Protein AF-A0A536Z8P0-F1 (afdb_monomer_lite)

Foldseek 3Di:
DDDDQAFPDWDAQDWDDDPPDPQTDGGDTDGHHVPDDDDDDDDPRPHPVD

Secondary structure (DSSP, 8-state):
---PPPPSEEEEEEEEE-TTSS-EEEEEEEEE-TT-------STTSSTT-

Radius of gyration: 13.88 Å; chains: 1; bounding box: 39×20×33 Å

Sequence (50 aa):
MSSATMPAVALEHVSYRYPGTQAGVTDITLDIAPGELVVCLGPSGCGKTT

Structure (mmCIF, N/CA/C/O backbone):
data_AF-A0A536Z8P0-F1
#
_entry.id   AF-A0A536Z8P0-F1
#
loop_
_atom_site.group_PDB
_atom_site.id
_atom_site.type_symbol
_atom_site.label_atom_id
_atom_site.label_alt_id
_atom_site.label_comp_id
_atom_site.label_asym_id
_atom_site.label_entity_id
_atom_site.label_seq_id
_atom_site.pdbx_PDB_ins_code
_atom_site.Cartn_x
_atom_site.Cartn_y
_atom_site.Cartn_z
_atom_site.occupancy
_atom_site.B_iso_or_equiv
_atom_site.auth_seq_id
_atom_site.auth_comp_id
_atom_site.auth_asym_id
_atom_site.auth_atom_id
_atom_site.pdbx_PDB_model_num
ATOM 1 N N . MET A 1 1 ? -30.229 3.609 12.809 1.00 46.53 1 MET A N 1
ATOM 2 C CA . MET A 1 1 ? -29.284 3.905 11.711 1.00 46.53 1 MET A CA 1
ATOM 3 C C . MET A 1 1 ? -27.895 3.919 12.318 1.00 46.53 1 MET A C 1
ATOM 5 O O . MET A 1 1 ? -27.640 4.764 13.164 1.00 46.53 1 MET A O 1
ATOM 9 N N . SER A 1 2 ? -27.069 2.916 12.012 1.00 52.28 2 SER A N 1
ATOM 10 C CA . SER A 1 2 ? -25.707 2.822 12.551 1.00 52.28 2 SER A CA 1
ATOM 11 C C . SER A 1 2 ? -24.856 3.895 11.883 1.00 52.28 2 SER A C 1
ATOM 13 O O . SER A 1 2 ? -24.735 3.891 10.662 1.00 52.28 2 SER A O 1
ATOM 15 N N . SER A 1 3 ? -24.317 4.832 12.660 1.00 55.62 3 SER A N 1
ATOM 16 C CA . SER A 1 3 ? -23.305 5.765 12.166 1.00 55.62 3 SER A CA 1
ATOM 17 C C . SER A 1 3 ? -22.078 4.940 11.795 1.00 55.62 3 SER A C 1
ATOM 19 O O . SER A 1 3 ? -21.425 4.402 12.685 1.00 55.62 3 SER A O 1
ATOM 21 N N . ALA A 1 4 ? -21.795 4.776 10.503 1.00 66.88 4 ALA A N 1
ATOM 22 C CA . ALA A 1 4 ? -20.530 4.193 10.082 1.00 66.88 4 ALA A CA 1
ATOM 23 C C . ALA A 1 4 ? -19.416 5.142 10.538 1.00 66.88 4 ALA A C 1
ATOM 25 O O . ALA A 1 4 ? -19.426 6.328 10.204 1.00 66.88 4 ALA A O 1
ATOM 26 N N . THR A 1 5 ? -18.513 4.651 11.381 1.00 76.50 5 THR A N 1
ATOM 27 C CA . THR A 1 5 ? -17.327 5.405 11.785 1.00 76.50 5 THR A CA 1
ATOM 28 C C . THR A 1 5 ? -16.503 5.678 10.533 1.00 76.50 5 THR A C 1
ATOM 30 O O . THR A 1 5 ? -16.196 4.742 9.800 1.00 76.50 5 THR A O 1
ATOM 33 N N . MET A 1 6 ? -16.171 6.946 10.272 1.00 89.06 6 MET A N 1
ATOM 34 C CA . MET A 1 6 ? -15.301 7.286 9.145 1.00 89.06 6 MET A CA 1
ATOM 35 C C . MET A 1 6 ? -13.950 6.575 9.306 1.00 89.06 6 MET A C 1
ATOM 37 O O . MET A 1 6 ? -13.414 6.559 10.423 1.00 89.06 6 MET A O 1
ATOM 41 N N . PRO A 1 7 ? -13.399 5.991 8.230 1.00 95.12 7 PRO A N 1
ATOM 42 C CA . PRO A 1 7 ? -12.087 5.371 8.293 1.00 95.12 7 PRO A CA 1
ATOM 43 C C . PRO A 1 7 ? -11.017 6.424 8.602 1.00 95.12 7 PRO A C 1
ATOM 45 O O . PRO A 1 7 ? -11.109 7.580 8.187 1.00 95.12 7 PRO A O 1
ATOM 48 N N . ALA A 1 8 ? -9.990 6.021 9.348 1.00 96.06 8 ALA A N 1
ATOM 49 C CA . ALA A 1 8 ? -8.814 6.852 9.596 1.00 96.06 8 ALA A CA 1
ATOM 50 C C . ALA A 1 8 ? -7.888 6.899 8.370 1.00 96.06 8 ALA A C 1
ATOM 52 O O . ALA A 1 8 ? -7.189 7.889 8.159 1.00 96.06 8 ALA A O 1
ATOM 53 N N . VAL A 1 9 ? -7.893 5.833 7.564 1.00 97.00 9 VAL A N 1
ATOM 54 C CA . VAL A 1 9 ? -7.198 5.746 6.276 1.00 97.00 9 VAL A CA 1
ATOM 55 C C . VAL A 1 9 ? -8.165 5.156 5.257 1.00 97.00 9 VAL A C 1
ATOM 57 O O . VAL A 1 9 ? -8.736 4.101 5.520 1.00 97.00 9 VAL A O 1
ATOM 60 N N . ALA A 1 10 ? -8.317 5.821 4.113 1.00 97.06 10 ALA A N 1
ATOM 61 C CA . ALA A 1 10 ? -9.119 5.353 2.988 1.00 97.06 10 ALA A CA 1
ATOM 62 C C . ALA A 1 10 ? -8.292 5.419 1.699 1.00 97.06 10 ALA A C 1
ATOM 64 O O . ALA A 1 10 ? -7.703 6.456 1.377 1.00 97.06 10 ALA A O 1
ATOM 65 N N . LEU A 1 11 ? -8.245 4.305 0.974 1.00 97.56 11 LEU A N 1
ATOM 66 C CA . LEU A 1 11 ? -7.755 4.215 -0.396 1.00 97.56 11 LEU A CA 1
ATOM 67 C C . LEU A 1 11 ? -8.949 3.887 -1.289 1.00 97.56 11 LEU A C 1
ATOM 69 O O . LEU A 1 11 ? -9.607 2.872 -1.077 1.00 97.56 11 LEU A O 1
ATOM 73 N N . GLU A 1 12 ? -9.202 4.720 -2.294 1.00 97.75 12 GLU A N 1
ATOM 74 C CA . GLU A 1 12 ? -10.300 4.542 -3.246 1.00 97.75 12 GLU A CA 1
ATOM 75 C C . GLU A 1 12 ? -9.729 4.354 -4.655 1.00 97.75 12 GLU A C 1
ATOM 77 O O . GLU A 1 12 ? -9.172 5.292 -5.230 1.00 97.75 12 GLU A O 1
ATOM 82 N N . HIS A 1 13 ? -9.843 3.137 -5.203 1.00 98.31 13 HIS A N 1
ATOM 83 C CA . HIS A 1 13 ? -9.392 2.795 -6.563 1.00 98.31 13 HIS A CA 1
ATOM 84 C C . HIS A 1 13 ? -7.949 3.237 -6.885 1.00 98.31 13 HIS A C 1
ATOM 86 O O . HIS A 1 13 ? -7.621 3.680 -7.993 1.00 98.31 13 HIS A O 1
ATOM 92 N N . VAL A 1 14 ? -7.049 3.124 -5.905 1.00 97.94 14 VAL A N 1
ATOM 93 C CA . VAL A 1 14 ? -5.681 3.638 -6.015 1.00 97.94 14 VAL A CA 1
ATOM 94 C C . VAL A 1 14 ? -4.833 2.712 -6.878 1.00 97.94 14 VAL A C 1
ATOM 96 O O . VAL A 1 14 ? -4.709 1.517 -6.623 1.00 97.94 14 VAL A O 1
ATOM 99 N N . SER A 1 15 ? -4.195 3.285 -7.895 1.00 97.38 15 SER A N 1
ATOM 100 C CA . SER A 1 15 ? -3.217 2.593 -8.734 1.00 97.38 15 SER A CA 1
ATOM 101 C C . SER A 1 15 ? -1.906 3.364 -8.749 1.00 97.38 15 SER A C 1
ATOM 103 O O . SER A 1 15 ? -1.896 4.585 -8.902 1.00 97.38 15 SER A O 1
ATOM 105 N N . TYR A 1 16 ? -0.791 2.649 -8.643 1.00 96.88 16 TYR A N 1
ATOM 106 C 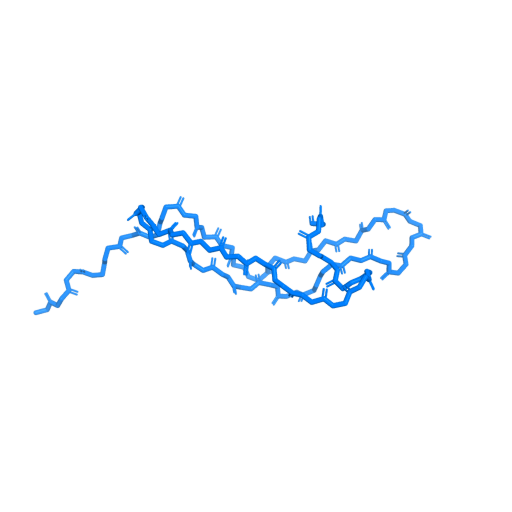CA . TYR A 1 16 ? 0.542 3.235 -8.722 1.00 96.88 16 TYR A CA 1
ATOM 107 C C . TYR A 1 16 ? 1.492 2.309 -9.472 1.00 96.88 16 TYR A C 1
ATOM 109 O O . TYR A 1 16 ? 1.454 1.091 -9.307 1.00 96.88 16 TYR A O 1
ATOM 117 N N . ARG A 1 17 ? 2.377 2.900 -10.279 1.00 97.31 17 ARG A N 1
ATOM 118 C CA . ARG A 1 17 ? 3.397 2.193 -11.055 1.00 97.31 17 ARG A CA 1
ATOM 119 C C . ARG A 1 17 ? 4.725 2.928 -10.947 1.00 97.31 17 ARG A C 1
ATOM 121 O O . ARG A 1 17 ? 4.776 4.135 -11.186 1.00 97.31 17 ARG A O 1
ATOM 128 N N . TYR A 1 18 ? 5.805 2.202 -10.6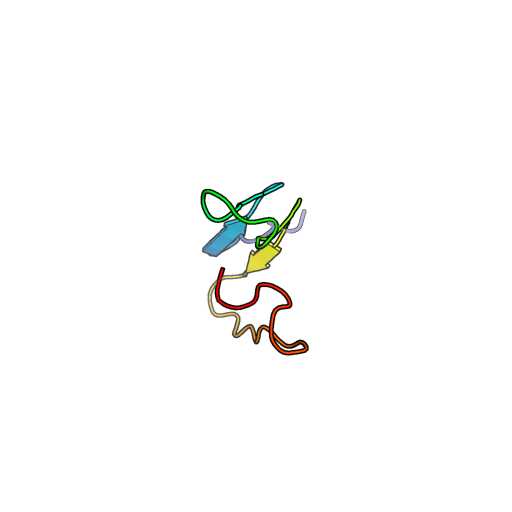61 1.00 95.12 18 TYR A N 1
ATOM 129 C CA . TYR A 1 18 ? 7.136 2.806 -10.663 1.00 95.12 18 TYR A CA 1
ATOM 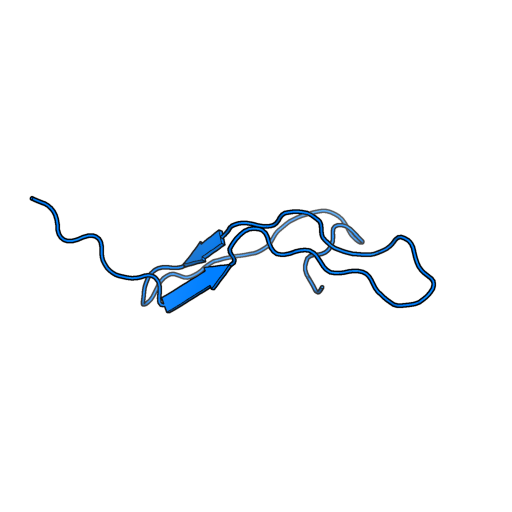130 C C . TYR A 1 18 ? 7.563 3.163 -12.095 1.00 95.12 18 TYR A C 1
ATOM 132 O O . TYR A 1 18 ? 7.407 2.325 -12.997 1.00 95.12 18 TYR A O 1
ATOM 140 N N . PRO A 1 19 ? 8.139 4.361 -12.322 1.00 96.75 19 PRO A N 1
ATOM 141 C CA . PRO A 1 19 ? 8.557 4.808 -13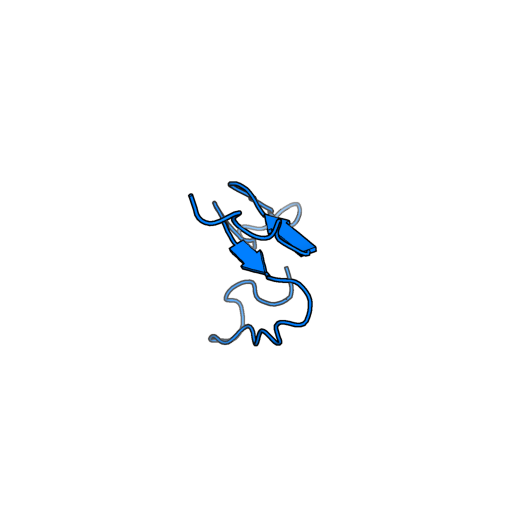.647 1.00 96.75 19 PRO A CA 1
ATOM 142 C C . PRO A 1 19 ? 9.446 3.789 -14.365 1.00 96.75 19 PRO A C 1
ATOM 144 O O . PRO A 1 19 ? 10.405 3.275 -13.796 1.00 96.75 19 PRO A O 1
ATOM 147 N N . GLY A 1 20 ? 9.120 3.493 -15.626 1.00 96.31 20 GLY A N 1
ATOM 148 C CA . GLY A 1 20 ? 9.897 2.570 -16.460 1.00 96.31 20 GLY A CA 1
ATOM 149 C C . GLY A 1 20 ? 9.747 1.083 -16.114 1.00 96.31 20 GLY A C 1
ATOM 150 O O . GLY A 1 20 ? 10.449 0.262 -16.698 1.00 96.31 20 GLY A O 1
ATOM 151 N N . THR A 1 21 ? 8.840 0.708 -15.205 1.00 93.94 21 THR A N 1
ATOM 152 C CA . THR A 1 21 ? 8.640 -0.694 -14.806 1.00 93.94 21 THR A CA 1
ATOM 153 C C . THR A 1 21 ? 7.187 -1.135 -14.949 1.00 93.94 21 THR A C 1
ATOM 155 O O . THR A 1 21 ? 6.267 -0.319 -15.015 1.00 93.94 21 THR A O 1
ATOM 158 N N . GLN A 1 22 ? 6.968 -2.453 -14.933 1.00 91.00 22 GLN A N 1
ATOM 159 C CA . GLN A 1 22 ? 5.631 -3.013 -14.745 1.00 91.00 22 GLN A CA 1
ATOM 160 C C . GLN A 1 22 ? 5.255 -3.218 -13.264 1.00 91.00 22 GLN A C 1
ATOM 162 O O . GLN A 1 22 ? 4.144 -3.660 -12.981 1.00 91.00 22 GLN A O 1
ATOM 167 N N . ALA A 1 23 ? 6.149 -2.878 -12.331 1.00 94.06 23 ALA A N 1
ATOM 168 C CA . ALA A 1 23 ? 5.941 -3.054 -10.901 1.00 94.06 23 ALA A CA 1
ATOM 169 C C . ALA A 1 23 ? 5.047 -1.947 -10.332 1.00 94.06 23 ALA A C 1
ATOM 171 O O . ALA A 1 23 ? 5.187 -0.768 -10.677 1.00 94.06 23 ALA A O 1
ATOM 172 N N . GLY A 1 24 ? 4.130 -2.333 -9.452 1.00 95.44 24 GLY A N 1
ATOM 173 C CA . GLY A 1 24 ? 3.123 -1.432 -8.926 1.00 95.44 24 GLY A CA 1
ATOM 174 C C . GLY A 1 24 ? 1.973 -2.163 -8.250 1.00 95.44 24 GLY A C 1
ATOM 175 O O . GLY A 1 24 ? 1.972 -3.391 -8.157 1.00 95.44 24 GLY A O 1
ATOM 176 N N . VAL A 1 25 ? 0.977 -1.387 -7.845 1.00 97.44 25 VAL A N 1
ATOM 177 C CA . VAL A 1 25 ? -0.332 -1.870 -7.401 1.00 97.44 25 VAL A CA 1
ATOM 178 C C . VAL A 1 25 ? -1.404 -1.323 -8.335 1.00 97.44 25 VAL A C 1
ATOM 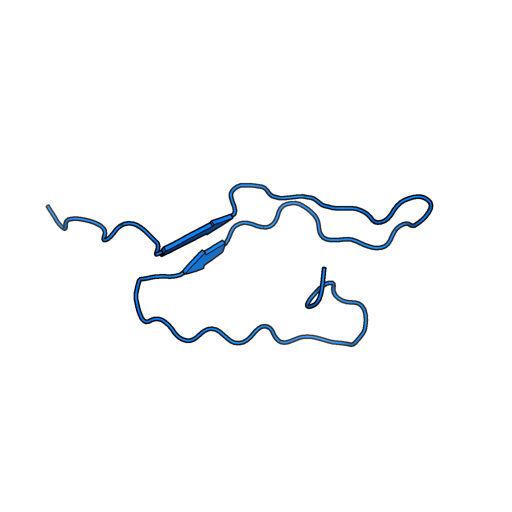180 O O . VAL A 1 25 ? -1.233 -0.276 -8.964 1.00 97.44 25 VAL A O 1
ATOM 183 N N . THR A 1 26 ? -2.496 -2.058 -8.495 1.00 97.38 26 THR A N 1
ATOM 184 C CA . THR A 1 26 ? -3.584 -1.683 -9.401 1.00 97.38 26 THR A CA 1
ATOM 185 C C . THR A 1 26 ? -4.896 -1.833 -8.666 1.00 97.38 26 THR A C 1
ATOM 187 O O . THR A 1 26 ? -5.144 -2.882 -8.081 1.00 97.38 26 THR 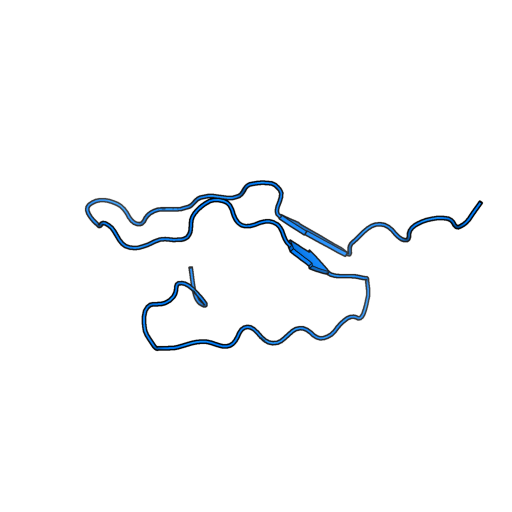A O 1
ATOM 190 N N . ASP A 1 27 ? -5.701 -0.780 -8.731 1.00 97.94 27 ASP A N 1
ATOM 191 C CA . ASP A 1 27 ? -7.078 -0.738 -8.248 1.00 97.94 27 ASP A CA 1
ATOM 192 C C . ASP A 1 27 ? -7.249 -1.178 -6.782 1.00 97.94 27 ASP A C 1
ATOM 194 O O . ASP A 1 27 ? -8.077 -2.019 -6.437 1.00 97.94 27 ASP A O 1
ATOM 198 N N . ILE A 1 28 ? -6.419 -0.622 -5.899 1.00 97.56 28 ILE A N 1
ATOM 199 C CA . ILE A 1 28 ? -6.468 -0.916 -4.469 1.00 97.56 28 ILE A CA 1
ATOM 200 C C . ILE A 1 28 ? -7.562 -0.083 -3.808 1.00 97.56 28 ILE A C 1
ATOM 202 O O . ILE A 1 28 ? -7.537 1.148 -3.858 1.00 97.56 28 ILE A O 1
ATOM 206 N N . THR A 1 29 ? -8.480 -0.777 -3.135 1.00 97.69 29 THR A N 1
ATOM 207 C CA . THR A 1 29 ? -9.465 -0.185 -2.227 1.00 97.69 29 THR A CA 1
ATOM 208 C C . THR A 1 29 ? -9.264 -0.762 -0.831 1.00 97.69 29 THR A C 1
ATOM 210 O O . THR A 1 29 ? -9.228 -1.984 -0.670 1.00 97.69 29 THR A O 1
ATOM 213 N N . LEU A 1 30 ? -9.082 0.107 0.163 1.00 96.38 30 LEU A N 1
ATOM 214 C CA . LEU A 1 30 ? -8.809 -0.282 1.546 1.00 96.38 30 LEU A CA 1
ATOM 215 C C . LEU A 1 30 ? -9.303 0.796 2.506 1.00 96.38 30 LEU A C 1
ATOM 217 O O . LEU A 1 30 ? -8.881 1.945 2.403 1.00 96.38 30 LEU A O 1
ATOM 221 N N . ASP A 1 31 ? -10.086 0.377 3.491 1.00 97.06 31 ASP A N 1
ATOM 222 C CA . ASP A 1 31 ? -10.487 1.198 4.627 1.00 97.06 31 ASP A CA 1
ATOM 223 C C . ASP A 1 31 ? -9.847 0.652 5.902 1.00 97.06 31 ASP A C 1
ATOM 225 O O . ASP A 1 31 ? -9.854 -0.558 6.134 1.00 97.06 31 ASP A O 1
ATOM 229 N N . ILE A 1 32 ? -9.309 1.543 6.734 1.00 96.38 32 ILE A N 1
ATOM 230 C CA . ILE A 1 32 ? -8.772 1.204 8.057 1.00 96.38 32 ILE A CA 1
ATOM 231 C C . ILE A 1 32 ? -9.493 2.048 9.101 1.00 96.38 32 ILE A C 1
ATOM 233 O O . ILE A 1 32 ? -9.443 3.286 9.062 1.00 96.38 32 ILE A O 1
ATOM 237 N N . ALA A 1 33 ? -10.160 1.392 10.049 1.00 96.44 33 ALA A N 1
ATOM 238 C CA . ALA A 1 33 ? -10.882 2.068 11.117 1.00 96.44 33 ALA A CA 1
ATOM 239 C C . ALA A 1 33 ? -9.923 2.730 12.132 1.00 96.44 33 ALA A C 1
ATOM 241 O O . ALA A 1 33 ? -8.779 2.299 12.308 1.00 96.44 33 ALA A O 1
ATOM 242 N N . PRO A 1 34 ? -10.371 3.771 12.860 1.00 96.25 34 PRO A N 1
ATOM 243 C CA . PRO A 1 34 ? -9.573 4.358 13.932 1.00 96.25 34 PRO A CA 1
ATOM 244 C C . PRO A 1 34 ? -9.166 3.317 14.990 1.00 96.25 34 PRO A C 1
ATOM 246 O O . PRO A 1 34 ? -10.019 2.677 15.601 1.00 96.25 34 PRO A O 1
ATOM 249 N N . GLY A 1 35 ? -7.858 3.174 15.227 1.00 96.19 35 GLY A N 1
ATOM 250 C CA . GLY A 1 35 ? -7.299 2.228 16.202 1.00 96.19 35 GLY A CA 1
ATOM 251 C C . GLY A 1 35 ? -7.160 0.784 15.704 1.00 96.19 35 GLY A C 1
ATOM 252 O O . GLY A 1 35 ? -6.723 -0.074 16.469 1.00 96.19 35 GLY A O 1
ATOM 253 N N . GLU A 1 36 ? -7.503 0.508 14.445 1.00 96.25 36 GLU A N 1
ATOM 254 C CA . GLU A 1 36 ? -7.341 -0.811 13.838 1.00 96.25 36 GLU A CA 1
ATOM 255 C C . GLU A 1 36 ? -5.866 -1.107 13.519 1.00 96.25 36 GLU A C 1
ATOM 257 O O . GLU A 1 36 ? -5.142 -0.268 12.978 1.00 96.25 36 GLU A O 1
ATOM 262 N N . LEU A 1 37 ? -5.419 -2.322 13.852 1.00 96.75 37 LEU A N 1
ATOM 263 C CA . LEU A 1 37 ? -4.097 -2.829 13.495 1.00 96.75 37 LEU A CA 1
ATOM 264 C C . LEU A 1 37 ? -4.219 -3.759 12.288 1.00 96.75 37 LEU A C 1
ATOM 266 O O . LEU A 1 37 ? -4.769 -4.854 12.397 1.00 96.75 37 LEU A O 1
ATOM 270 N N . VAL A 1 38 ? -3.643 -3.344 11.162 1.00 96.31 38 VAL A N 1
ATOM 271 C CA . VAL A 1 38 ? -3.657 -4.102 9.906 1.00 96.31 38 VAL A CA 1
ATOM 272 C C . VAL A 1 38 ? -2.253 -4.604 9.578 1.00 96.31 38 VAL A C 1
ATOM 274 O O . VAL A 1 38 ? -1.263 -3.900 9.779 1.00 96.31 38 VAL A O 1
ATOM 277 N N . VAL A 1 39 ? -2.161 -5.826 9.047 1.00 96.81 39 VAL A N 1
ATOM 278 C CA . VAL A 1 39 ? -0.904 -6.417 8.568 1.00 96.81 39 VAL A CA 1
ATOM 279 C C . VAL A 1 39 ? -1.033 -6.755 7.086 1.00 96.81 39 VAL A C 1
ATOM 281 O O . VAL A 1 39 ? -1.838 -7.600 6.700 1.00 96.81 39 VAL A O 1
ATOM 284 N N . CYS A 1 40 ? -0.196 -6.139 6.252 1.00 95.50 40 CYS A N 1
ATOM 285 C CA . CYS A 1 40 ? -0.106 -6.468 4.831 1.00 95.50 40 CYS A CA 1
ATOM 286 C C . CYS A 1 40 ? 0.789 -7.699 4.624 1.00 95.50 40 CYS A C 1
ATOM 288 O O . CYS A 1 40 ? 2.000 -7.645 4.849 1.00 95.50 40 CYS A O 1
ATOM 290 N N . LEU A 1 41 ? 0.204 -8.806 4.164 1.00 96.25 41 LEU A N 1
ATOM 291 C CA . LEU A 1 41 ? 0.893 -10.077 3.911 1.00 96.25 41 LEU A CA 1
ATOM 292 C C . LEU A 1 41 ? 0.900 -10.427 2.419 1.00 96.25 41 LEU A C 1
ATOM 294 O O . LEU A 1 41 ? 0.064 -9.971 1.649 1.00 96.25 41 LEU A O 1
ATOM 298 N N . GLY A 1 42 ? 1.865 -11.252 2.010 1.00 95.62 42 GLY A N 1
ATOM 299 C CA . GLY A 1 42 ? 1.958 -11.774 0.646 1.00 95.62 42 GLY A CA 1
ATOM 300 C C . GLY A 1 42 ? 3.398 -12.053 0.200 1.00 95.62 42 GLY A C 1
ATOM 301 O O . GLY A 1 42 ? 4.338 -11.604 0.867 1.00 95.62 42 GLY A O 1
ATOM 302 N N . PRO A 1 43 ? 3.603 -12.757 -0.929 1.00 96.62 43 PRO A N 1
ATOM 303 C CA . PRO A 1 43 ? 4.930 -13.080 -1.463 1.00 96.62 43 PRO A CA 1
ATOM 304 C C . PRO A 1 43 ? 5.799 -11.847 -1.761 1.00 96.62 43 PRO A C 1
ATOM 306 O O . PRO A 1 43 ? 5.307 -10.723 -1.896 1.00 96.62 43 PRO A O 1
ATOM 309 N N . SER A 1 44 ? 7.113 -12.031 -1.887 1.00 95.50 44 SER A N 1
ATOM 310 C CA . SER A 1 44 ? 8.016 -10.960 -2.334 1.00 95.50 44 SER A CA 1
ATOM 311 C C . SER A 1 44 ? 7.594 -10.425 -3.707 1.00 95.50 44 SER A C 1
ATOM 313 O O . SER A 1 44 ? 7.276 -11.199 -4.604 1.00 95.50 44 SER A O 1
ATOM 315 N N . GLY A 1 45 ? 7.576 -9.097 -3.863 1.00 92.56 45 GLY A N 1
ATOM 316 C CA . GLY A 1 45 ? 7.194 -8.432 -5.115 1.00 92.56 45 GLY A CA 1
ATOM 317 C C . GLY A 1 45 ? 5.692 -8.199 -5.327 1.00 92.56 45 GLY A C 1
ATOM 318 O O . GLY A 1 45 ? 5.332 -7.583 -6.320 1.00 92.56 45 GLY A O 1
ATOM 319 N N . CYS A 1 46 ? 4.811 -8.607 -4.404 1.00 94.06 46 CYS A N 1
ATOM 320 C CA . CYS A 1 46 ? 3.358 -8.425 -4.563 1.00 94.06 46 CYS A CA 1
ATOM 321 C C . CYS A 1 46 ? 2.828 -6.999 -4.279 1.00 94.06 46 CYS A C 1
ATOM 323 O O . CYS A 1 46 ? 1.620 -6.823 -4.192 1.00 94.06 46 CYS A O 1
ATOM 325 N N . GLY A 1 47 ? 3.702 -6.003 -4.077 1.00 94.56 47 GLY A N 1
ATOM 326 C CA . GLY A 1 47 ? 3.292 -4.599 -3.899 1.00 94.56 47 GLY A CA 1
ATOM 327 C C . GLY A 1 47 ? 3.050 -4.117 -2.461 1.00 94.56 47 GLY A C 1
ATOM 328 O O . GLY A 1 47 ? 2.488 -3.054 -2.281 1.00 94.56 47 GLY A O 1
ATOM 329 N N . LYS A 1 48 ? 3.486 -4.839 -1.416 1.00 96.50 48 LYS A N 1
ATOM 330 C CA . LYS A 1 48 ? 3.259 -4.428 -0.003 1.00 96.50 48 LYS A CA 1
ATOM 331 C C . LYS A 1 48 ? 3.926 -3.108 0.414 1.00 96.50 48 LYS A C 1
ATOM 333 O O . LYS A 1 48 ? 3.449 -2.459 1.331 1.00 96.50 48 LYS A O 1
ATOM 338 N N . THR A 1 49 ? 5.086 -2.790 -0.163 1.00 93.56 49 THR A N 1
ATOM 339 C CA . THR A 1 49 ? 5.882 -1.582 0.157 1.00 93.56 49 THR A CA 1
ATOM 340 C C . THR A 1 49 ? 5.580 -0.429 -0.803 1.00 93.56 49 THR A C 1
ATOM 342 O O . THR A 1 49 ? 6.111 0.665 -0.641 1.00 93.56 49 THR A O 1
ATOM 345 N N . THR A 1 50 ? 4.789 -0.712 -1.834 1.00 92.69 50 THR A N 1
ATOM 346 C CA . THR A 1 50 ? 4.393 0.221 -2.883 1.00 92.69 50 THR A CA 1
ATOM 347 C C . THR A 1 50 ? 3.191 1.021 -2.424 1.00 92.69 50 THR A C 1
ATOM 349 O O . THR A 1 50 ? 3.221 2.248 -2.648 1.00 92.69 50 THR A O 1
#

pLDDT: mean 92.28, std 11.56, range [46.53, 98.31]